Protein AF-A0A7J4JY76-F1 (afdb_monomer_lite)

Radius of gyration: 17.92 Å; chains: 1; bounding box: 66×34×31 Å

Secondary structure (DSSP, 8-state):
------------S--S--TTSS--GGGGGG-SSEEEES-TTT-HHHHHHTTT----TTT-SEEEEEEETTTEEEEEESSHHHHHHHHHHHHHHHHT-

pLDDT: mean 76.32, std 10.78, range [50.84, 88.75]

Sequence (97 aa):
MPEDKASVMAALPYTGSLAGLVVLDKDASDTDVLVMVGGPAVNTVTAAALEGSAVDFTATPVVVKEVVAGKKIVVAGLTADDTLSAAADFVSQLKSQ

Structure (mmCIF, N/CA/C/O backbone):
data_AF-A0A7J4JY76-F1
#
_entry.id   AF-A0A7J4JY76-F1
#
loop_
_atom_site.group_PDB
_atom_site.id
_atom_site.type_symbol
_atom_site.label_atom_id
_atom_site.label_alt_id
_atom_site.label_comp_id
_atom_site.label_asym_id
_atom_site.label_entity_id
_atom_site.label_seq_id
_atom_site.pdbx_PDB_ins_code
_atom_site.Cartn_x
_atom_site.Cartn_y
_atom_site.Cartn_z
_atom_site.occupancy
_atom_site.B_iso_or_equiv
_atom_site.auth_seq_id
_atom_site.auth_comp_id
_atom_site.auth_asym_id
_atom_site.auth_atom_id
_atom_site.pdbx_PDB_model_num
ATOM 1 N N . MET A 1 1 ? 51.890 -20.097 -4.619 1.00 50.84 1 MET A N 1
ATOM 2 C CA . MET A 1 1 ? 51.171 -18.850 -4.281 1.00 50.84 1 MET A CA 1
ATOM 3 C C . MET A 1 1 ? 49.868 -19.272 -3.618 1.00 50.84 1 MET A C 1
ATOM 5 O O . MET A 1 1 ? 49.228 -20.140 -4.200 1.00 50.84 1 MET A O 1
ATOM 9 N N . PRO A 1 2 ? 49.521 -18.811 -2.405 1.00 53.00 2 PRO A N 1
ATOM 10 C CA . PRO A 1 2 ? 48.264 -19.189 -1.762 1.00 53.00 2 PRO A CA 1
ATOM 11 C C . PRO A 1 2 ? 47.112 -18.373 -2.361 1.00 53.00 2 PRO A C 1
ATOM 13 O O . PRO A 1 2 ? 47.255 -17.173 -2.575 1.00 53.00 2 PRO A O 1
ATOM 16 N N . GLU A 1 3 ? 45.998 -19.032 -2.665 1.00 52.91 3 GLU A N 1
ATOM 17 C CA . GLU A 1 3 ? 44.789 -18.397 -3.188 1.00 52.91 3 GLU A CA 1
ATOM 18 C C . GLU A 1 3 ? 43.972 -17.790 -2.038 1.00 52.91 3 GLU A C 1
ATOM 20 O O . GLU A 1 3 ? 43.296 -18.512 -1.303 1.00 52.91 3 GLU A O 1
ATOM 25 N N . ASP A 1 4 ? 44.014 -16.465 -1.886 1.00 57.56 4 ASP A N 1
ATOM 26 C CA . ASP A 1 4 ? 43.114 -15.724 -0.996 1.00 57.56 4 ASP A CA 1
ATOM 27 C C . ASP A 1 4 ? 41.689 -15.730 -1.574 1.00 57.56 4 ASP A C 1
ATOM 29 O O . ASP A 1 4 ? 41.274 -14.842 -2.322 1.00 57.56 4 ASP A O 1
ATOM 33 N N . LYS A 1 5 ? 40.906 -16.759 -1.235 1.00 55.59 5 LYS A N 1
ATOM 34 C CA . LYS A 1 5 ? 39.462 -16.780 -1.494 1.00 55.59 5 LYS A CA 1
ATOM 35 C C . LYS A 1 5 ? 38.748 -15.973 -0.414 1.00 55.59 5 LYS A C 1
ATOM 37 O O . LYS A 1 5 ? 38.348 -16.514 0.615 1.00 55.59 5 LYS A O 1
ATOM 42 N N . ALA A 1 6 ? 38.583 -14.675 -0.655 1.00 53.50 6 ALA A N 1
ATOM 43 C CA . ALA A 1 6 ? 37.743 -13.811 0.164 1.00 53.50 6 ALA A CA 1
ATOM 44 C C . ALA A 1 6 ? 36.290 -14.329 0.159 1.00 53.50 6 ALA A C 1
ATOM 46 O O . ALA A 1 6 ? 35.531 -14.128 -0.787 1.00 53.50 6 ALA A O 1
ATOM 47 N N . SER A 1 7 ? 35.910 -15.035 1.222 1.00 61.22 7 SER A N 1
ATOM 48 C CA . SER A 1 7 ? 34.530 -15.427 1.495 1.00 61.22 7 SER A CA 1
ATOM 49 C C . SER A 1 7 ? 33.765 -14.197 1.982 1.00 61.22 7 SER A C 1
ATOM 51 O O . SER A 1 7 ? 33.868 -13.819 3.149 1.00 61.22 7 SER A O 1
ATOM 53 N N . VAL A 1 8 ? 32.994 -13.561 1.100 1.00 59.03 8 VAL A N 1
ATOM 54 C CA . VAL A 1 8 ? 32.082 -12.477 1.485 1.00 59.03 8 VAL A CA 1
ATOM 55 C C . VAL A 1 8 ? 30.867 -13.098 2.173 1.00 59.03 8 VAL A C 1
ATOM 57 O O . VAL A 1 8 ? 29.968 -13.626 1.521 1.00 59.03 8 VAL A O 1
ATOM 60 N N . MET A 1 9 ? 30.840 -13.054 3.505 1.00 53.59 9 MET A N 1
ATOM 61 C CA . MET A 1 9 ? 29.638 -13.380 4.269 1.00 53.59 9 MET A CA 1
ATOM 62 C C . MET A 1 9 ? 28.665 -12.203 4.173 1.00 53.59 9 MET A C 1
ATOM 64 O O . MET A 1 9 ? 28.839 -11.185 4.840 1.00 53.59 9 MET A O 1
ATOM 68 N N . ALA A 1 10 ? 27.636 -12.335 3.337 1.00 60.84 10 ALA A N 1
ATOM 69 C CA . ALA A 1 10 ? 26.489 -11.440 3.373 1.00 60.84 10 ALA A CA 1
ATOM 70 C C . ALA A 1 10 ? 25.696 -11.732 4.656 1.00 60.84 10 ALA A C 1
ATOM 72 O O . ALA A 1 10 ? 24.979 -12.729 4.745 1.00 60.84 10 ALA A O 1
ATOM 73 N N . ALA A 1 11 ? 25.865 -10.895 5.679 1.00 61.19 11 ALA A N 1
ATOM 74 C CA . ALA A 1 11 ? 25.012 -10.945 6.855 1.00 61.19 11 ALA A CA 1
ATOM 75 C C . ALA A 1 11 ? 23.600 -10.523 6.434 1.00 61.19 11 ALA A C 1
ATOM 77 O O . ALA A 1 11 ? 23.381 -9.372 6.062 1.00 61.19 11 ALA A O 1
ATOM 78 N N . LEU A 1 12 ? 22.649 -11.458 6.464 1.00 60.34 12 LEU A N 1
ATOM 79 C CA . LEU A 1 12 ? 21.235 -11.125 6.342 1.00 60.34 12 LEU A CA 1
ATOM 80 C C . LEU A 1 12 ? 20.848 -10.345 7.607 1.00 60.34 12 LEU A C 1
ATOM 82 O O . LEU A 1 12 ? 20.941 -10.902 8.701 1.00 60.34 12 LEU A O 1
ATOM 86 N N . PRO A 1 13 ? 20.435 -9.072 7.502 1.00 65.75 13 PRO A N 1
ATOM 87 C CA . PRO A 1 13 ? 20.173 -8.229 8.670 1.00 65.75 13 PRO A CA 1
ATOM 88 C C . PRO A 1 13 ? 18.878 -8.604 9.414 1.00 65.75 13 PRO A C 1
ATOM 90 O O . PRO A 1 13 ? 18.487 -7.912 10.351 1.00 65.75 13 PRO A O 1
ATOM 93 N N . TYR A 1 14 ? 18.208 -9.688 9.011 1.00 60.75 14 TYR A N 1
ATOM 94 C CA . TYR A 1 14 ? 16.917 -10.114 9.536 1.00 60.75 14 TYR A CA 1
ATOM 95 C C . TYR A 1 14 ? 16.972 -11.596 9.918 1.00 60.75 14 TYR A C 1
ATOM 97 O O . TYR A 1 14 ? 17.384 -12.437 9.118 1.00 60.75 14 TYR A O 1
ATOM 105 N N . THR A 1 15 ? 16.532 -11.920 11.132 1.00 62.38 15 THR 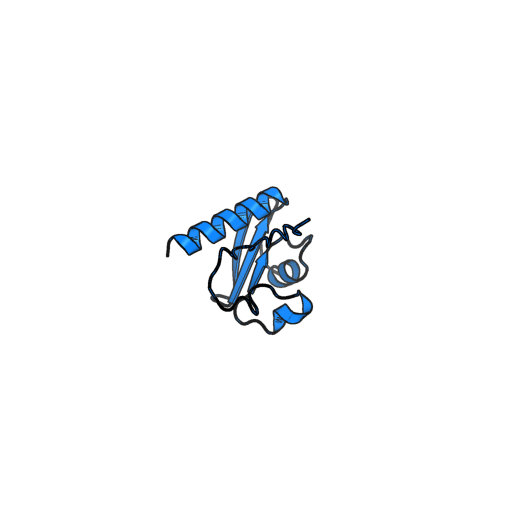A N 1
ATOM 106 C CA . THR A 1 15 ? 16.371 -13.293 11.619 1.00 62.38 15 THR A CA 1
ATOM 107 C C . THR A 1 15 ? 14.881 -13.660 11.606 1.00 62.38 15 THR A C 1
ATOM 109 O O . THR A 1 15 ? 14.060 -12.954 12.183 1.00 62.38 15 THR A O 1
ATOM 112 N N . GLY A 1 16 ? 14.504 -14.740 10.909 1.00 62.16 16 GLY A N 1
ATOM 113 C CA . GLY A 1 16 ? 13.109 -15.200 10.809 1.00 62.16 16 GLY A CA 1
ATOM 114 C C . GLY A 1 16 ? 12.835 -16.090 9.591 1.00 62.16 16 GLY A C 1
ATOM 115 O O . GLY A 1 16 ? 13.669 -16.197 8.693 1.00 62.16 16 GLY A O 1
ATOM 116 N N . SER A 1 17 ? 11.663 -16.735 9.551 1.00 62.72 17 SER A N 1
ATOM 117 C CA . SER A 1 17 ? 11.182 -17.417 8.342 1.00 62.72 17 SER A CA 1
ATOM 118 C C . SER A 1 17 ? 10.780 -16.364 7.311 1.00 62.72 17 SER A C 1
ATOM 120 O O . SER A 1 17 ? 9.715 -15.768 7.414 1.00 62.72 17 SER A O 1
ATOM 122 N N . LEU A 1 18 ? 11.650 -16.118 6.331 1.00 63.50 18 LEU A N 1
ATOM 123 C CA . LEU A 1 18 ? 11.421 -15.136 5.263 1.00 63.50 18 LEU A CA 1
ATOM 124 C C . LEU A 1 18 ? 10.487 -15.663 4.155 1.00 63.50 18 LEU A C 1
ATOM 126 O O . LEU A 1 18 ? 10.150 -14.934 3.223 1.00 63.50 18 LEU A O 1
ATOM 130 N N . ALA A 1 19 ? 10.089 -16.936 4.235 1.00 61.59 19 ALA A N 1
ATOM 131 C CA . ALA A 1 19 ? 9.170 -17.546 3.286 1.00 61.59 19 ALA A CA 1
ATOM 132 C C . ALA A 1 19 ? 7.782 -16.895 3.403 1.00 61.59 19 ALA A C 1
ATOM 134 O O . ALA A 1 19 ? 7.201 -16.870 4.485 1.00 61.59 19 ALA A O 1
ATOM 135 N N . GLY A 1 20 ? 7.264 -16.374 2.288 1.00 63.94 20 GLY A N 1
ATOM 136 C CA . GLY A 1 20 ? 5.933 -15.760 2.221 1.00 63.94 20 GLY A CA 1
ATOM 137 C C . GLY A 1 20 ? 5.865 -14.278 2.609 1.00 63.94 20 GLY A C 1
ATOM 138 O O . GLY A 1 20 ? 4.773 -13.726 2.627 1.00 63.94 20 GLY A O 1
ATOM 139 N N . LEU A 1 21 ? 6.996 -13.612 2.882 1.00 69.81 21 LEU A N 1
ATOM 140 C CA . LEU A 1 21 ? 7.012 -12.157 3.127 1.00 69.81 21 LEU A CA 1
ATOM 141 C C . LEU A 1 21 ? 6.774 -11.331 1.858 1.00 69.81 21 LEU A C 1
ATOM 143 O O . LEU A 1 21 ? 6.274 -10.212 1.925 1.00 69.81 21 LEU A O 1
ATOM 147 N N . VAL A 1 22 ? 7.160 -11.880 0.709 1.00 73.94 22 VAL A N 1
ATOM 148 C CA . VAL A 1 22 ? 6.908 -11.303 -0.609 1.00 73.94 22 VAL A CA 1
ATOM 149 C C . VAL A 1 22 ? 6.224 -12.377 -1.432 1.00 73.94 22 VAL A C 1
ATOM 151 O O . VAL A 1 22 ? 6.753 -13.480 -1.583 1.00 73.94 22 VAL A O 1
ATOM 154 N N . VAL A 1 23 ? 5.048 -12.051 -1.948 1.00 78.31 23 VAL A N 1
ATOM 155 C CA . VAL A 1 23 ? 4.275 -12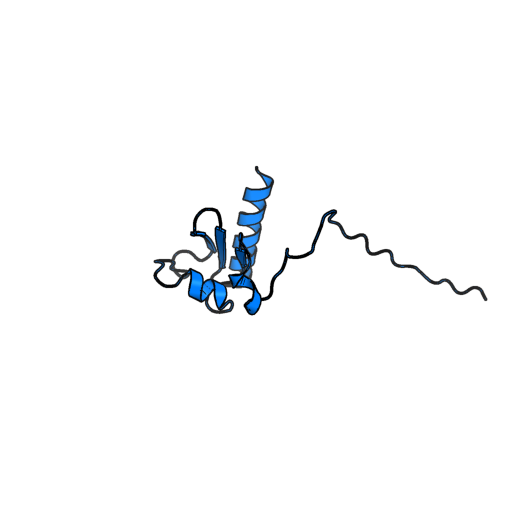.918 -2.835 1.00 78.31 23 VAL A CA 1
ATOM 156 C C . VAL A 1 23 ? 4.142 -12.251 -4.192 1.00 78.31 23 VAL A C 1
ATOM 158 O O . VAL A 1 23 ? 4.166 -11.025 -4.301 1.00 78.31 23 VAL A O 1
ATOM 161 N N . LEU A 1 24 ? 4.035 -13.066 -5.236 1.00 76.88 24 LEU A N 1
ATOM 162 C CA . LEU A 1 24 ? 3.700 -12.561 -6.560 1.00 76.88 24 LEU A CA 1
ATOM 163 C C . LEU A 1 24 ? 2.215 -12.204 -6.593 1.00 76.88 24 LEU A C 1
ATOM 165 O O . LEU A 1 24 ? 1.411 -12.851 -5.924 1.00 76.88 24 LEU A O 1
ATOM 169 N N . ASP A 1 25 ? 1.841 -11.257 -7.451 1.00 69.25 25 ASP A N 1
ATOM 170 C CA . ASP A 1 25 ? 0.445 -10.837 -7.630 1.00 69.25 25 ASP A CA 1
ATOM 171 C C . ASP A 1 25 ? -0.510 -12.022 -7.859 1.00 69.25 25 ASP A C 1
ATOM 173 O O . ASP A 1 25 ? -1.613 -12.044 -7.321 1.00 69.25 25 ASP A O 1
ATOM 177 N N . LYS A 1 26 ? -0.071 -13.056 -8.594 1.00 73.56 26 LYS A N 1
ATOM 178 C CA . LYS A 1 26 ? -0.871 -14.269 -8.847 1.00 73.56 26 LYS A CA 1
ATOM 179 C C . LYS A 1 26 ? -1.200 -15.085 -7.589 1.00 73.56 26 LYS A C 1
ATOM 181 O O . LYS A 1 26 ? -2.209 -15.780 -7.578 1.00 73.56 26 LYS A O 1
ATOM 186 N N . ASP A 1 27 ? -0.360 -15.001 -6.562 1.00 73.56 27 ASP A N 1
ATOM 187 C CA . ASP A 1 27 ? -0.484 -15.765 -5.317 1.00 73.56 27 ASP A CA 1
ATOM 188 C C . ASP A 1 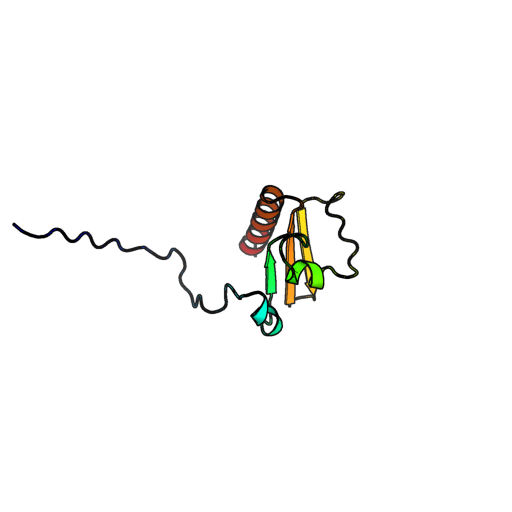27 ? -1.098 -14.904 -4.194 1.00 73.56 27 ASP A C 1
ATOM 190 O O . ASP A 1 27 ? -1.307 -15.374 -3.080 1.00 73.56 27 ASP A O 1
ATOM 194 N N . ALA A 1 28 ? -1.414 -13.632 -4.471 1.00 72.56 28 ALA A N 1
ATOM 195 C CA . ALA A 1 28 ? -1.945 -12.688 -3.488 1.00 72.56 28 ALA A CA 1
ATOM 196 C C . ALA A 1 28 ? -3.312 -13.107 -2.911 1.00 72.56 28 ALA A C 1
ATOM 198 O O . ALA A 1 28 ? -3.666 -12.704 -1.804 1.00 72.56 28 ALA A O 1
ATOM 199 N N . SER A 1 29 ? -4.073 -13.914 -3.654 1.00 71.12 29 SER A N 1
ATOM 200 C CA . SER A 1 29 ? -5.385 -14.445 -3.263 1.00 71.12 29 SER A CA 1
ATOM 201 C C . SER A 1 29 ? -5.322 -15.400 -2.069 1.00 71.12 29 SER A C 1
ATOM 203 O O . SER A 1 29 ? -6.274 -15.462 -1.295 1.00 71.12 29 SER A O 1
ATOM 205 N N . ASP A 1 30 ? -4.209 -16.125 -1.935 1.00 72.50 30 ASP A N 1
ATOM 206 C CA . ASP A 1 30 ? -4.034 -17.209 -0.962 1.00 72.50 30 ASP A CA 1
ATOM 207 C C . ASP A 1 30 ? -3.372 -16.728 0.344 1.00 72.50 30 ASP A C 1
ATOM 209 O O . ASP A 1 30 ? -3.139 -17.518 1.259 1.00 72.50 30 ASP A O 1
ATOM 213 N N . THR A 1 31 ? -3.081 -15.427 0.450 1.00 74.06 31 THR A N 1
ATOM 214 C CA . THR A 1 31 ? -2.426 -14.817 1.613 1.00 74.06 31 THR A CA 1
ATOM 215 C C . THR A 1 31 ? -3.453 -14.176 2.551 1.00 74.06 31 THR A C 1
ATOM 217 O O . THR A 1 31 ? -4.216 -13.301 2.144 1.00 74.06 31 THR A O 1
ATOM 220 N N . ASP A 1 32 ? -3.433 -14.556 3.833 1.00 73.75 32 ASP A N 1
ATOM 221 C CA . ASP A 1 32 ? -4.362 -14.040 4.855 1.00 73.75 32 ASP A CA 1
ATOM 222 C C . ASP A 1 32 ? -4.197 -12.538 5.144 1.00 73.75 32 ASP A C 1
ATOM 224 O O . ASP A 1 32 ? -5.191 -11.825 5.306 1.00 73.75 32 ASP A O 1
ATOM 228 N N . VAL A 1 33 ? -2.947 -12.063 5.215 1.00 80.38 33 VAL A N 1
ATOM 229 C CA . VAL A 1 33 ? -2.604 -10.651 5.430 1.00 80.38 33 VAL A CA 1
ATOM 230 C C . VAL A 1 33 ? -1.753 -10.162 4.270 1.00 80.38 33 VAL A C 1
ATOM 232 O O . VAL A 1 33 ? -0.613 -10.588 4.099 1.00 80.38 33 VAL A O 1
ATOM 235 N N . LEU A 1 34 ? -2.302 -9.241 3.486 1.00 84.00 34 LEU A N 1
ATOM 236 C CA . LEU A 1 34 ? -1.662 -8.702 2.299 1.00 84.00 34 LEU A CA 1
ATOM 237 C C . LEU A 1 34 ? -1.423 -7.201 2.455 1.00 84.00 34 LEU A C 1
ATOM 239 O O . LEU A 1 34 ? -2.364 -6.415 2.591 1.00 84.00 34 LEU A O 1
ATOM 243 N N . VAL A 1 35 ? -0.153 -6.809 2.378 1.00 85.44 35 VAL A N 1
ATOM 244 C CA . VAL A 1 35 ? 0.254 -5.409 2.246 1.00 85.44 35 VAL A CA 1
ATOM 245 C C . VAL A 1 35 ? 0.587 -5.159 0.781 1.00 85.44 35 VAL A C 1
ATOM 247 O O . VAL A 1 35 ? 1.586 -5.653 0.264 1.00 85.44 35 VAL A O 1
ATOM 250 N N . MET A 1 36 ? -0.273 -4.413 0.100 1.00 85.75 36 MET A N 1
ATOM 251 C CA . MET A 1 36 ? -0.096 -4.046 -1.300 1.00 85.75 36 MET A CA 1
ATOM 252 C C . MET A 1 36 ? 0.632 -2.712 -1.362 1.00 85.75 36 MET A C 1
ATOM 254 O O . MET A 1 36 ? 0.099 -1.692 -0.923 1.00 85.75 36 MET A O 1
ATOM 258 N N . VAL A 1 37 ? 1.854 -2.729 -1.890 1.00 86.38 37 VAL A N 1
ATOM 259 C CA . VAL A 1 37 ? 2.677 -1.528 -2.043 1.00 86.38 37 VAL A CA 1
ATOM 260 C C . VAL A 1 37 ? 2.651 -1.074 -3.499 1.00 86.38 37 VAL A C 1
ATOM 262 O O . VAL A 1 37 ? 2.855 -1.874 -4.415 1.00 86.38 37 VAL A O 1
ATOM 265 N N . GLY A 1 38 ? 2.410 0.217 -3.708 1.00 84.12 38 GLY A N 1
ATOM 266 C CA . GLY A 1 38 ? 2.319 0.836 -5.028 1.00 84.12 38 GLY A CA 1
ATOM 267 C C . GLY A 1 38 ? 0.887 1.173 -5.423 1.00 84.12 38 GLY A C 1
ATOM 268 O O . GLY A 1 38 ? -0.059 0.457 -5.093 1.00 84.12 38 GLY A O 1
ATOM 269 N N . GLY A 1 39 ? 0.739 2.298 -6.123 1.00 83.88 39 GLY A N 1
ATOM 270 C CA . GLY A 1 39 ? -0.555 2.812 -6.559 1.00 83.88 39 GLY A CA 1
ATOM 271 C C . GLY A 1 39 ? -1.248 1.959 -7.628 1.00 83.88 39 GLY A C 1
ATOM 272 O O . GLY A 1 39 ? -0.617 1.116 -8.273 1.00 83.88 39 GLY A O 1
ATOM 273 N N . PRO A 1 40 ? -2.547 2.213 -7.872 1.00 84.12 40 PRO A N 1
ATOM 274 C CA . PRO A 1 40 ? -3.363 1.436 -8.810 1.00 84.12 40 PRO A CA 1
ATOM 275 C C . PRO A 1 40 ? -2.873 1.515 -10.265 1.00 84.12 40 PRO A C 1
ATOM 277 O O . PRO A 1 40 ? -3.198 0.652 -11.071 1.00 84.12 40 PRO A O 1
ATOM 280 N N . ALA A 1 41 ? -2.067 2.524 -10.609 1.00 80.50 41 ALA A N 1
ATOM 281 C CA . ALA A 1 41 ? -1.473 2.658 -11.937 1.00 80.50 41 ALA A CA 1
ATOM 282 C C . ALA A 1 41 ? -0.379 1.613 -12.230 1.00 80.50 41 ALA A C 1
ATOM 284 O O . ALA A 1 41 ? -0.109 1.327 -13.394 1.00 80.50 41 ALA A O 1
ATOM 285 N N . VAL A 1 42 ? 0.266 1.067 -11.192 1.00 79.56 42 VAL A N 1
ATOM 286 C CA . VAL A 1 42 ? 1.424 0.163 -11.326 1.00 79.56 42 VAL A CA 1
ATOM 287 C C . VAL A 1 42 ? 1.215 -1.193 -10.655 1.00 79.56 42 VAL A C 1
ATOM 289 O O . VAL A 1 42 ? 1.914 -2.143 -10.992 1.00 79.56 42 VAL A O 1
ATOM 292 N N . ASN A 1 43 ? 0.256 -1.299 -9.732 1.00 83.25 43 ASN A N 1
ATOM 293 C CA . ASN A 1 43 ? -0.066 -2.525 -9.016 1.00 83.25 43 ASN A CA 1
ATOM 294 C C . ASN A 1 43 ? -1.535 -2.904 -9.257 1.00 83.25 43 ASN A C 1
ATOM 296 O O . ASN A 1 43 ? -2.461 -2.227 -8.800 1.00 83.25 43 ASN A O 1
ATOM 300 N N . THR A 1 44 ? -1.740 -4.007 -9.979 1.00 85.62 44 THR A N 1
ATOM 301 C CA . THR A 1 44 ? -3.080 -4.481 -10.356 1.00 85.62 44 THR A CA 1
ATOM 302 C C . THR A 1 44 ? -3.887 -4.988 -9.159 1.00 85.62 44 THR A C 1
ATOM 304 O O . THR A 1 44 ? -5.107 -4.823 -9.127 1.00 85.62 44 THR A O 1
ATOM 307 N N . VAL A 1 45 ? -3.219 -5.520 -8.132 1.00 85.19 45 VAL A N 1
ATOM 308 C CA . VAL A 1 45 ? -3.859 -5.971 -6.890 1.00 85.19 45 VAL A CA 1
ATOM 309 C C . VAL A 1 45 ? -4.313 -4.769 -6.062 1.00 85.19 45 VAL A C 1
ATOM 311 O O . VAL A 1 45 ? -5.432 -4.773 -5.548 1.00 85.19 45 VAL A O 1
ATOM 314 N N . THR A 1 46 ? -3.507 -3.698 -6.012 1.00 84.00 46 THR A N 1
ATOM 315 C CA . THR A 1 46 ? -3.930 -2.418 -5.420 1.00 84.00 46 THR A CA 1
ATOM 316 C C . THR A 1 46 ? -5.142 -1.846 -6.150 1.00 84.00 46 THR A C 1
ATOM 318 O O . THR A 1 46 ? -6.080 -1.391 -5.499 1.00 84.00 46 THR A O 1
ATOM 321 N N . ALA A 1 47 ? -5.15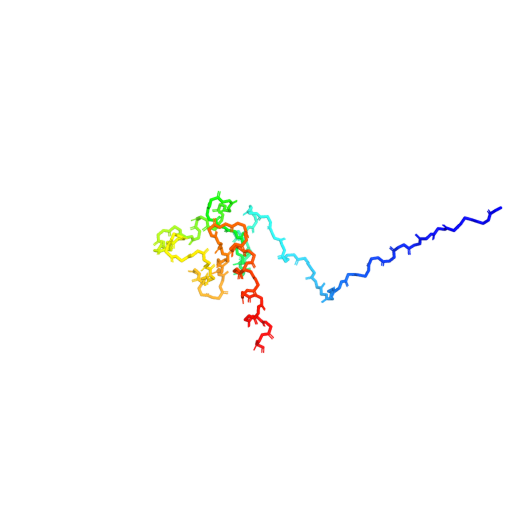6 -1.879 -7.487 1.00 84.00 47 ALA A N 1
ATOM 322 C CA . ALA A 1 47 ? -6.288 -1.388 -8.273 1.00 84.00 47 ALA A CA 1
ATOM 323 C C . ALA A 1 47 ? -7.588 -2.138 -7.944 1.00 84.00 47 ALA A C 1
ATOM 325 O O . ALA A 1 47 ? -8.600 -1.497 -7.669 1.00 84.00 47 ALA A O 1
ATOM 326 N N . ALA A 1 48 ? -7.537 -3.471 -7.880 1.00 84.62 48 ALA A N 1
ATOM 327 C CA . ALA A 1 48 ? -8.683 -4.295 -7.496 1.00 84.62 48 ALA A CA 1
ATOM 328 C C . ALA A 1 48 ? -9.114 -4.058 -6.037 1.00 84.62 48 ALA A C 1
ATOM 330 O O . ALA A 1 48 ? -10.302 -4.011 -5.731 1.00 84.62 48 ALA A O 1
ATOM 331 N N . ALA A 1 49 ? -8.163 -3.874 -5.116 1.00 83.56 49 ALA A N 1
ATOM 332 C CA . ALA A 1 49 ? -8.473 -3.587 -3.717 1.00 83.56 49 ALA A CA 1
ATOM 333 C C . ALA A 1 49 ? -9.116 -2.202 -3.525 1.00 83.56 49 ALA A C 1
ATOM 335 O O . ALA A 1 49 ? -9.932 -2.014 -2.627 1.00 83.56 49 ALA A O 1
ATOM 336 N N . LEU A 1 50 ? -8.762 -1.225 -4.358 1.00 82.12 50 LEU A N 1
ATOM 337 C CA . LEU A 1 50 ? -9.332 0.121 -4.310 1.00 82.12 50 LEU A CA 1
ATOM 338 C C . LEU A 1 50 ? -10.592 0.278 -5.169 1.00 82.12 50 LEU A C 1
ATOM 340 O O . LEU A 1 50 ? -11.170 1.366 -5.190 1.00 82.12 50 LEU A O 1
ATOM 344 N N . GLU A 1 51 ? -11.048 -0.771 -5.850 1.00 82.88 51 GLU A N 1
ATOM 345 C CA . GLU A 1 51 ? -12.248 -0.717 -6.676 1.00 82.88 51 GLU A CA 1
ATOM 346 C C . GLU A 1 51 ? -13.473 -0.352 -5.814 1.00 82.88 51 GLU A C 1
ATOM 348 O O . GLU A 1 51 ? -13.762 -0.977 -4.794 1.00 82.88 51 GLU A O 1
ATOM 353 N N . GLY A 1 52 ? -14.157 0.742 -6.167 1.00 74.56 52 GLY A N 1
ATOM 354 C CA . GLY A 1 52 ? -15.265 1.294 -5.375 1.00 74.56 52 GLY A CA 1
ATOM 355 C C . GLY A 1 52 ? -14.860 2.128 -4.147 1.00 74.56 52 GLY A C 1
ATOM 356 O O . GLY A 1 52 ? -15.736 2.636 -3.446 1.00 74.56 52 GLY A O 1
ATOM 357 N N . SER A 1 53 ? -13.563 2.324 -3.880 1.00 75.75 53 SER A N 1
ATOM 358 C CA . SER A 1 53 ? -13.092 3.251 -2.843 1.00 75.75 53 SER A CA 1
ATOM 359 C C . SER A 1 53 ? -13.030 4.698 -3.344 1.00 75.75 53 SER A C 1
ATOM 361 O O . SER A 1 53 ? -12.580 4.967 -4.450 1.00 75.75 53 SER A O 1
ATOM 363 N N . ALA A 1 54 ? -13.372 5.657 -2.479 1.00 76.00 54 ALA A N 1
ATOM 364 C CA . ALA A 1 54 ? -13.245 7.097 -2.745 1.00 76.00 54 ALA A CA 1
ATOM 365 C C . ALA A 1 54 ? -11.805 7.637 -2.565 1.00 76.00 54 ALA A C 1
ATOM 367 O O . ALA A 1 54 ? -11.617 8.764 -2.112 1.00 76.00 54 ALA A O 1
ATOM 368 N N . VAL A 1 55 ? -10.780 6.817 -2.824 1.00 80.38 55 VAL A N 1
ATOM 369 C CA . VAL A 1 55 ? -9.382 7.248 -2.670 1.00 80.38 55 VAL A CA 1
ATOM 370 C C . VAL A 1 55 ? -9.001 8.115 -3.863 1.00 80.38 55 VAL A C 1
ATOM 372 O O . VAL A 1 55 ? -8.912 7.629 -4.987 1.00 80.38 55 VAL A O 1
ATOM 375 N N . ASP A 1 56 ? -8.759 9.393 -3.595 1.00 81.12 56 ASP A N 1
ATOM 376 C CA . ASP A 1 56 ? -8.286 10.354 -4.581 1.00 81.12 56 ASP A CA 1
ATOM 377 C C . ASP A 1 56 ? -6.813 10.686 -4.323 1.00 81.12 56 ASP A C 1
ATOM 379 O O . ASP A 1 56 ? -6.479 11.458 -3.422 1.00 81.12 56 ASP A O 1
ATOM 383 N N . PHE A 1 57 ? -5.934 10.104 -5.140 1.00 78.94 57 PHE A N 1
ATOM 384 C CA . PHE A 1 57 ? -4.490 10.337 -5.079 1.00 78.94 57 PHE A CA 1
ATOM 385 C C . PHE A 1 57 ? -4.081 11.752 -5.513 1.00 78.94 57 PHE A C 1
ATOM 387 O O . PHE A 1 57 ? -2.949 12.159 -5.270 1.00 78.94 57 PHE A O 1
ATOM 394 N N . THR A 1 58 ? -4.975 12.520 -6.145 1.00 80.69 58 THR A N 1
ATOM 395 C CA . THR A 1 58 ? -4.711 13.923 -6.499 1.00 80.69 58 THR A CA 1
ATOM 396 C C . THR A 1 58 ? -4.953 14.862 -5.319 1.00 80.69 58 THR A C 1
ATOM 398 O O . THR A 1 58 ? -4.231 15.843 -5.158 1.00 80.69 58 THR A O 1
ATOM 401 N N . ALA A 1 59 ? -5.922 14.532 -4.458 1.00 83.81 59 ALA A N 1
ATOM 402 C CA . ALA A 1 59 ? -6.188 15.254 -3.218 1.00 83.81 59 ALA A CA 1
ATOM 403 C C . ALA A 1 59 ? -5.296 14.775 -2.063 1.00 83.81 59 ALA A C 1
ATOM 405 O O . ALA A 1 59 ? -4.860 15.577 -1.239 1.00 83.81 59 ALA A O 1
ATOM 406 N N . THR A 1 60 ? -5.026 13.467 -2.003 1.00 84.25 60 THR A N 1
ATOM 407 C CA . THR A 1 60 ? -4.201 12.836 -0.965 1.00 84.25 60 THR A CA 1
ATOM 408 C C . THR A 1 60 ? -3.096 12.010 -1.628 1.00 84.25 60 THR A C 1
ATOM 410 O O . THR A 1 60 ? -3.313 10.842 -1.948 1.00 84.25 60 THR A O 1
ATOM 413 N N . PRO A 1 61 ? -1.907 12.589 -1.856 1.00 83.31 61 PRO A N 1
ATOM 414 C CA . PRO A 1 61 ? -0.858 11.951 -2.654 1.00 83.31 61 PRO A CA 1
ATOM 415 C C . PRO A 1 61 ? -0.229 10.727 -1.985 1.00 83.31 61 PRO A C 1
ATOM 417 O O . PRO A 1 61 ? 0.405 9.938 -2.674 1.00 83.31 61 PRO A O 1
ATOM 420 N N . VAL A 1 62 ? -0.420 10.548 -0.676 1.00 87.31 62 VAL A N 1
ATOM 421 C CA . VAL A 1 62 ? 0.106 9.442 0.134 1.00 87.31 62 VAL A CA 1
ATOM 422 C C . VAL A 1 62 ? -1.062 8.768 0.844 1.00 87.31 62 VAL A C 1
ATOM 424 O O . VAL A 1 62 ? -1.809 9.417 1.574 1.00 87.31 62 VAL A O 1
ATOM 427 N N . VAL A 1 63 ? -1.230 7.463 0.644 1.00 85.31 63 VAL A N 1
ATOM 428 C CA . VAL A 1 63 ? -2.355 6.698 1.185 1.00 85.31 63 VAL A CA 1
ATOM 429 C C . VAL A 1 63 ? -1.845 5.426 1.844 1.00 85.31 63 VAL A C 1
ATOM 431 O O . VAL A 1 63 ? -1.305 4.537 1.188 1.00 85.31 63 VAL A O 1
ATOM 434 N N . VAL A 1 64 ? -2.092 5.319 3.146 1.00 85.12 64 VAL A N 1
ATOM 435 C CA . VAL A 1 64 ? -1.995 4.072 3.905 1.00 85.12 64 VAL A CA 1
ATOM 436 C C . VAL A 1 64 ? -3.399 3.754 4.392 1.00 85.12 64 VAL A C 1
ATOM 438 O O . VAL A 1 64 ? -3.945 4.466 5.235 1.00 85.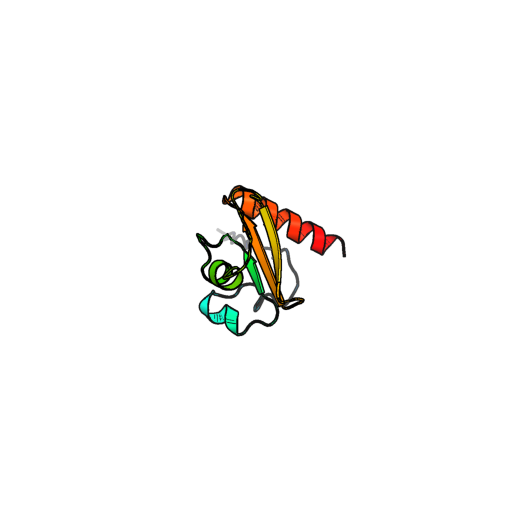12 64 VAL A O 1
ATOM 441 N N . LYS A 1 65 ? -4.028 2.734 3.806 1.00 82.31 65 LYS A N 1
ATOM 442 C CA . LYS A 1 65 ? -5.429 2.418 4.081 1.00 82.31 65 LYS A CA 1
ATOM 443 C C . LYS A 1 65 ? -5.649 0.929 4.228 1.00 82.31 65 LYS A C 1
ATOM 445 O O . LYS A 1 65 ? -5.290 0.137 3.364 1.00 82.31 65 LYS A O 1
ATOM 450 N N . GLU A 1 66 ? -6.348 0.568 5.288 1.00 82.31 66 GLU A N 1
ATOM 451 C CA . GLU A 1 66 ? -6.904 -0.762 5.435 1.00 82.31 66 GLU A CA 1
ATOM 452 C C . GLU A 1 66 ? -8.185 -0.883 4.599 1.00 82.31 66 GLU A C 1
ATOM 454 O O . GLU A 1 66 ? -9.165 -0.164 4.798 1.00 82.31 66 GLU A O 1
ATOM 459 N N . VAL A 1 67 ? -8.145 -1.760 3.601 1.00 77.69 67 VAL A N 1
ATOM 460 C CA . VAL A 1 67 ? -9.261 -2.039 2.689 1.00 77.69 67 VAL A CA 1
ATOM 461 C C . VAL A 1 67 ? -10.143 -3.149 3.255 1.00 77.69 67 VAL A C 1
ATOM 463 O O . VAL A 1 67 ? -11.362 -3.120 3.109 1.00 77.69 67 VAL A O 1
ATOM 466 N N . VAL A 1 68 ? -9.528 -4.120 3.933 1.00 74.25 68 VAL A N 1
ATOM 467 C CA . VAL A 1 68 ? -10.224 -5.172 4.676 1.00 74.25 68 VAL A CA 1
ATOM 468 C C . VAL A 1 68 ? -9.584 -5.265 6.050 1.00 74.25 68 VAL A C 1
ATOM 470 O O . VAL A 1 68 ? -8.395 -5.573 6.141 1.00 74.25 68 VAL A O 1
ATOM 473 N N . ALA A 1 69 ? -10.378 -5.018 7.093 1.00 72.12 69 ALA A N 1
ATOM 474 C CA . ALA A 1 69 ? -9.926 -5.029 8.480 1.00 72.12 69 ALA A CA 1
ATOM 475 C C . ALA A 1 69 ? -9.162 -6.320 8.827 1.00 72.12 69 ALA A C 1
ATOM 477 O O . ALA A 1 69 ? -9.667 -7.428 8.632 1.00 72.12 69 ALA A O 1
ATOM 478 N N . GLY A 1 70 ? -7.938 -6.162 9.317 1.00 68.19 70 GLY A N 1
ATOM 479 C CA . GLY A 1 70 ? -6.989 -7.200 9.695 1.00 68.19 70 GLY A CA 1
ATOM 480 C C . GLY A 1 70 ? -6.399 -8.013 8.545 1.00 68.19 70 GLY A C 1
ATOM 481 O O . GLY A 1 70 ? -5.706 -8.986 8.826 1.00 68.19 70 GLY A O 1
ATOM 482 N N . LYS A 1 71 ? -6.689 -7.691 7.275 1.00 77.00 71 LYS A N 1
ATOM 483 C CA . LYS A 1 71 ? -6.365 -8.581 6.141 1.00 77.00 71 LYS A CA 1
ATOM 484 C C . LYS A 1 71 ? -5.750 -7.903 4.929 1.00 77.00 71 LYS A C 1
ATOM 486 O O . LYS A 1 71 ? -4.901 -8.499 4.279 1.00 77.00 71 LYS A O 1
ATOM 491 N N . LYS A 1 72 ? -6.181 -6.694 4.566 1.00 81.75 72 LYS A N 1
ATOM 492 C CA . LYS A 1 72 ? -5.688 -6.027 3.351 1.00 81.75 72 LYS A CA 1
ATOM 493 C C . LYS A 1 72 ? -5.360 -4.580 3.634 1.00 81.75 72 LYS A C 1
ATOM 495 O O . LYS A 1 72 ? -6.256 -3.794 3.934 1.00 81.75 72 LYS A O 1
ATOM 500 N N . ILE A 1 73 ? -4.091 -4.235 3.469 1.00 86.06 73 ILE A N 1
ATOM 501 C CA . ILE A 1 73 ? -3.575 -2.882 3.645 1.00 86.06 73 ILE A CA 1
ATOM 502 C C . ILE A 1 73 ? -3.004 -2.425 2.309 1.00 86.06 73 ILE A C 1
ATOM 504 O O . ILE A 1 73 ? -2.219 -3.132 1.684 1.00 86.06 73 ILE A O 1
ATOM 508 N N . VAL A 1 74 ? -3.411 -1.246 1.865 1.00 86.62 74 VAL A N 1
ATOM 509 C CA . VAL A 1 74 ? -2.859 -0.561 0.701 1.00 86.62 74 VAL A CA 1
ATOM 510 C C . VAL A 1 74 ? -1.911 0.523 1.189 1.00 86.62 74 VAL A C 1
ATOM 512 O O . VAL A 1 74 ? -2.285 1.347 2.021 1.00 86.62 74 VAL A O 1
ATOM 515 N N . VAL A 1 75 ? -0.702 0.522 0.640 1.00 88.19 75 VAL A N 1
ATOM 516 C CA . VAL A 1 75 ? 0.345 1.520 0.857 1.00 88.19 75 VAL A CA 1
ATOM 517 C C . VAL A 1 75 ? 0.722 2.071 -0.513 1.00 88.19 75 VAL A C 1
ATOM 519 O O . VAL A 1 75 ? 1.470 1.454 -1.271 1.00 88.19 75 VAL A O 1
ATOM 522 N N . ALA A 1 76 ? 0.155 3.212 -0.877 1.00 88.75 76 ALA A N 1
ATOM 523 C CA . ALA A 1 76 ? 0.234 3.738 -2.230 1.00 88.75 76 ALA A CA 1
ATOM 524 C C . ALA A 1 76 ? 0.478 5.243 -2.229 1.00 88.75 76 ALA A C 1
ATOM 526 O O . ALA A 1 76 ? -0.111 5.973 -1.436 1.00 88.75 76 ALA A O 1
ATOM 527 N N . GLY A 1 77 ? 1.309 5.699 -3.161 1.00 86.31 77 GLY A N 1
ATOM 528 C CA . GLY A 1 77 ? 1.467 7.109 -3.476 1.00 86.31 77 GLY A CA 1
ATOM 529 C C . GLY A 1 77 ? 1.069 7.428 -4.914 1.00 86.31 77 GLY A C 1
ATOM 530 O O . GLY A 1 77 ? 0.961 6.529 -5.753 1.00 86.31 77 GLY A O 1
ATOM 531 N N . LEU A 1 78 ? 0.870 8.716 -5.197 1.00 85.31 78 LEU A N 1
ATOM 532 C CA . LEU A 1 78 ? 0.676 9.228 -6.555 1.00 85.31 78 LEU A CA 1
ATOM 533 C C . LEU A 1 78 ? 1.945 9.034 -7.397 1.00 85.31 78 LEU A C 1
ATOM 535 O O . LEU A 1 78 ? 1.870 8.623 -8.555 1.00 85.31 78 LEU A O 1
ATOM 539 N N . THR A 1 79 ? 3.109 9.303 -6.805 1.00 87.44 79 THR A N 1
ATOM 540 C CA . THR A 1 79 ? 4.425 9.0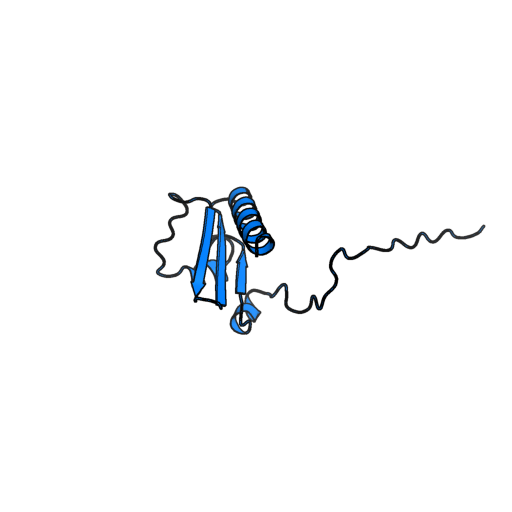79 -7.413 1.00 87.44 79 THR A CA 1
ATOM 541 C C . THR A 1 79 ? 5.205 7.967 -6.701 1.00 87.44 79 THR A C 1
ATOM 543 O O . THR A 1 79 ? 4.795 7.445 -5.658 1.00 87.44 79 THR A O 1
ATOM 546 N N . ALA A 1 80 ? 6.352 7.579 -7.269 1.00 84.88 80 ALA A N 1
ATOM 547 C CA . ALA A 1 80 ? 7.261 6.627 -6.632 1.00 84.88 80 ALA A CA 1
ATOM 548 C C . ALA A 1 80 ? 7.785 7.158 -5.284 1.00 84.88 80 ALA A C 1
ATOM 550 O O . ALA A 1 80 ? 7.798 6.417 -4.303 1.00 84.88 80 ALA A O 1
ATOM 551 N N . ASP A 1 81 ? 8.127 8.446 -5.216 1.00 87.06 81 ASP A N 1
ATOM 552 C CA . ASP A 1 81 ? 8.604 9.095 -3.989 1.00 87.06 81 ASP A CA 1
ATOM 553 C C . ASP A 1 81 ? 7.500 9.180 -2.921 1.00 87.06 81 ASP A C 1
ATOM 555 O O . ASP A 1 81 ? 7.743 8.923 -1.738 1.00 87.06 81 ASP A O 1
ATOM 559 N N . ASP A 1 82 ? 6.257 9.439 -3.336 1.00 86.62 82 ASP A N 1
ATOM 560 C CA . ASP A 1 82 ? 5.102 9.411 -2.430 1.00 86.62 82 ASP A CA 1
ATOM 561 C C . ASP A 1 82 ? 4.834 7.996 -1.910 1.00 86.62 82 ASP A C 1
ATOM 563 O O . ASP A 1 82 ? 4.472 7.806 -0.752 1.00 86.62 82 ASP A O 1
ATOM 567 N N . THR A 1 83 ? 5.046 6.980 -2.751 1.00 87.62 83 THR A N 1
ATOM 568 C CA . THR A 1 83 ? 4.897 5.577 -2.345 1.00 87.62 83 THR A CA 1
ATOM 569 C C . THR A 1 83 ? 5.967 5.191 -1.324 1.00 87.62 83 THR A C 1
ATOM 571 O O . THR A 1 83 ? 5.669 4.481 -0.363 1.00 87.62 83 THR A O 1
ATOM 574 N N . LEU A 1 84 ? 7.201 5.683 -1.482 1.00 88.00 84 LEU A N 1
ATOM 575 C CA . LEU A 1 84 ? 8.263 5.494 -0.491 1.00 88.00 84 LEU A CA 1
ATOM 576 C C . LEU A 1 84 ? 7.936 6.200 0.828 1.00 88.00 84 LEU A C 1
ATOM 578 O O . LEU A 1 84 ? 8.141 5.614 1.890 1.00 88.00 84 LEU A O 1
ATOM 582 N N . SER A 1 85 ? 7.373 7.409 0.764 1.00 88.38 85 SER A N 1
ATOM 583 C CA . SER A 1 85 ? 6.880 8.129 1.944 1.00 88.38 85 SER A CA 1
ATOM 584 C C . SER A 1 85 ? 5.766 7.344 2.648 1.00 88.38 85 SER A C 1
ATOM 586 O O . SER A 1 85 ? 5.866 7.087 3.845 1.00 88.38 85 SER A O 1
ATOM 588 N N . ALA A 1 86 ? 4.780 6.836 1.896 1.00 87.12 86 ALA A N 1
ATOM 589 C CA . ALA A 1 86 ? 3.705 5.986 2.421 1.00 87.12 86 ALA A CA 1
ATOM 590 C C . ALA A 1 86 ? 4.251 4.732 3.120 1.00 87.12 86 ALA A C 1
ATOM 592 O O . ALA A 1 86 ? 3.781 4.340 4.190 1.00 87.12 86 ALA A O 1
ATOM 593 N N . ALA A 1 87 ? 5.255 4.092 2.516 1.00 86.94 87 ALA A N 1
ATOM 594 C CA . ALA A 1 87 ? 5.888 2.903 3.069 1.00 86.94 87 ALA A CA 1
ATOM 595 C C . ALA A 1 87 ? 6.678 3.212 4.345 1.00 86.94 87 ALA A C 1
ATOM 597 O O . ALA A 1 87 ? 6.601 2.449 5.308 1.00 86.94 87 ALA A O 1
ATOM 598 N N . ALA A 1 88 ? 7.405 4.331 4.380 1.00 86.25 88 ALA A N 1
ATOM 599 C CA . ALA A 1 88 ? 8.117 4.775 5.573 1.00 86.25 88 ALA A CA 1
ATOM 600 C C . ALA A 1 88 ? 7.146 5.062 6.728 1.00 86.25 88 ALA A C 1
ATOM 602 O O . ALA A 1 88 ? 7.370 4.583 7.844 1.00 86.25 88 ALA A O 1
ATOM 603 N N . ASP A 1 89 ? 6.041 5.754 6.444 1.00 85.94 89 ASP A N 1
ATOM 604 C CA . ASP A 1 89 ? 4.989 6.043 7.418 1.00 85.94 89 ASP A CA 1
ATOM 605 C C . ASP A 1 89 ? 4.373 4.751 7.962 1.00 85.94 89 ASP A C 1
ATOM 607 O O . ASP A 1 89 ? 4.301 4.566 9.179 1.00 85.94 89 ASP A O 1
ATOM 611 N N . PHE A 1 90 ? 4.016 3.809 7.087 1.00 86.62 90 PHE A N 1
ATOM 612 C CA . PHE A 1 90 ? 3.485 2.505 7.489 1.00 86.62 90 PHE A CA 1
ATOM 613 C C . PHE A 1 90 ? 4.461 1.733 8.393 1.00 86.62 90 PHE A C 1
ATOM 615 O O . PHE A 1 90 ? 4.089 1.259 9.469 1.00 86.62 90 PHE A O 1
ATOM 622 N N . VAL A 1 91 ? 5.739 1.657 8.008 1.00 85.50 91 VAL A N 1
ATOM 623 C CA . VAL A 1 91 ? 6.775 0.984 8.807 1.00 85.50 91 VAL A CA 1
ATOM 624 C C . VAL A 1 91 ? 6.991 1.685 10.153 1.00 85.50 91 VAL A C 1
ATOM 626 O O . VAL A 1 91 ? 7.250 1.014 11.154 1.00 85.50 91 VAL A O 1
ATOM 629 N N . SER A 1 92 ? 6.880 3.015 10.214 1.00 83.25 92 SER A N 1
ATOM 630 C CA . SER A 1 92 ? 7.023 3.769 11.466 1.00 83.25 92 SER A CA 1
ATOM 631 C C . SER A 1 92 ? 5.914 3.446 12.474 1.00 83.25 92 SER A C 1
ATOM 633 O O . SER A 1 92 ? 6.190 3.300 13.667 1.00 83.25 92 SER A O 1
ATOM 635 N N . GLN A 1 93 ? 4.685 3.246 11.991 1.00 80.12 93 GLN A N 1
ATOM 636 C CA . GLN A 1 93 ? 3.540 2.865 12.817 1.00 80.12 93 GLN A CA 1
ATOM 637 C C . GLN A 1 93 ? 3.692 1.440 13.357 1.00 80.12 93 GLN A C 1
ATOM 639 O O . GLN A 1 93 ? 3.411 1.202 14.527 1.00 80.12 93 GLN A O 1
ATOM 644 N N . LEU A 1 94 ? 4.217 0.514 12.545 1.00 79.38 94 LEU A N 1
ATOM 645 C CA . LEU A 1 94 ? 4.504 -0.858 12.981 1.00 79.38 94 LEU A CA 1
ATOM 646 C C . LEU A 1 94 ? 5.603 -0.930 14.045 1.00 79.38 94 LEU A C 1
ATOM 648 O O . LEU A 1 94 ? 5.502 -1.720 14.973 1.00 79.38 94 LEU A O 1
ATOM 652 N N . LYS A 1 95 ? 6.652 -0.109 13.921 1.00 73.94 95 LYS A N 1
ATOM 653 C CA . LYS A 1 95 ? 7.757 -0.058 14.897 1.00 73.94 95 LYS A CA 1
ATOM 654 C C . LYS A 1 95 ? 7.372 0.581 16.233 1.00 73.94 95 LYS A C 1
ATOM 656 O O . LYS A 1 95 ? 8.150 0.493 17.177 1.00 73.94 95 LYS A O 1
ATOM 661 N N . SER A 1 96 ? 6.239 1.277 16.272 1.00 62.75 96 SER A N 1
ATOM 662 C CA . SER A 1 96 ? 5.751 1.992 17.454 1.00 62.75 96 SER A CA 1
ATOM 663 C C . SER A 1 96 ? 4.734 1.185 18.273 1.00 62.75 96 SER A C 1
ATOM 665 O O . SER A 1 96 ? 4.269 1.690 19.294 1.00 62.75 96 SER A O 1
ATOM 667 N N . GLN A 1 97 ? 4.380 -0.031 17.834 1.00 51.06 97 GLN A N 1
ATOM 668 C CA . GLN A 1 97 ? 3.670 -1.025 18.649 1.00 51.06 97 GLN A CA 1
ATOM 669 C C . GLN A 1 97 ? 4.648 -1.883 19.449 1.00 51.06 97 GLN A C 1
ATOM 671 O O . GLN A 1 97 ? 4.274 -2.258 20.582 1.00 51.06 97 GLN A O 1
#

Foldseek 3Di:
DDDPPPDDPPPPPDDDDCPPVDDDLVCLVVAQADEAQEDVVPGVSNVVLCVVPPDDCVVVQWDWDDSDPPHYTYTYGPDPVSSVVSVVVVVVVVVVD